Protein AF-A0A1H3NBU4-F1 (afdb_monomer_lite)

Radius of gyration: 26.9 Å; chains: 1; bounding box: 60×85×73 Å

Secondary structure (DSSP, 8-state):
-------------------------HHHHHHHHHHHHHHHHHHHHHHHHHHHHHHHSTTTEEEEEEEEETT--TTEESEEEEEESSGGGHHHHHHHHHHHHHHTT-EE----S-EEEEEE---TTS-HHHHHHHHHHHHHHHHHTT----PPP-------

Sequence (160 aa):
MNEGPAGGRSEGKKDDGMTSPIDRPPEVLAAMQRTREAAQQLDRDALAVVCWLDAEFPGLITSLEIQRHYSCEDNQIAHVEPRVTDRPRRHEVRDLAETAFEALGWSLHPEGRDIRSAVYRTSQSQSAHARIVDVARVCRVMEAAGAMETRPPLTASQRG

Structure (mmCIF, N/CA/C/O backbone):
data_AF-A0A1H3NBU4-F1
#
_entry.id   AF-A0A1H3NBU4-F1
#
loop_
_atom_site.group_PDB
_atom_site.id
_atom_site.type_symbol
_atom_site.label_atom_id
_atom_site.label_alt_id
_atom_site.label_comp_id
_atom_site.label_asym_id
_atom_site.label_entity_id
_atom_site.label_seq_id
_atom_site.pdbx_PDB_ins_code
_atom_site.Cartn_x
_atom_site.Cartn_y
_atom_site.Cartn_z
_atom_site.occupancy
_atom_site.B_iso_or_equiv
_atom_site.auth_seq_id
_atom_site.auth_comp_id
_atom_site.auth_asym_id
_atom_site.auth_atom_id
_atom_site.pdbx_PDB_model_num
ATOM 1 N N . MET A 1 1 ? 41.104 68.320 -29.150 1.00 37.97 1 MET A N 1
ATOM 2 C CA . MET A 1 1 ? 41.084 67.817 -30.539 1.00 37.97 1 MET A CA 1
ATOM 3 C C . MET A 1 1 ? 41.503 66.356 -30.403 1.00 37.97 1 MET A C 1
ATOM 5 O O . MET A 1 1 ? 42.590 66.142 -29.892 1.00 37.97 1 MET A O 1
ATOM 9 N N . ASN A 1 2 ? 40.626 65.348 -30.513 1.00 40.09 2 ASN A N 1
ATOM 10 C CA . ASN A 1 2 ? 39.676 65.042 -31.603 1.00 40.09 2 ASN A CA 1
ATOM 11 C C . ASN A 1 2 ? 40.381 65.096 -32.971 1.00 40.09 2 ASN A C 1
ATOM 13 O O . ASN A 1 2 ? 41.098 66.058 -33.222 1.00 40.09 2 ASN A O 1
ATOM 17 N N . GLU A 1 3 ? 40.240 64.103 -33.849 1.00 37.75 3 GLU A N 1
ATOM 18 C CA . GLU A 1 3 ? 39.046 63.259 -34.071 1.00 37.75 3 GLU A CA 1
ATOM 19 C C . GLU A 1 3 ? 39.314 61.731 -34.054 1.00 37.75 3 GLU A C 1
ATOM 21 O O . GLU A 1 3 ? 40.459 61.290 -34.005 1.00 37.75 3 GLU A O 1
ATOM 26 N N . GLY A 1 4 ? 38.240 60.926 -34.076 1.00 38.91 4 GLY A N 1
ATOM 27 C CA . GLY A 1 4 ? 38.257 59.523 -34.546 1.00 38.91 4 GLY A CA 1
ATOM 28 C C . GLY A 1 4 ? 37.906 59.460 -36.048 1.00 38.91 4 GLY A C 1
ATOM 29 O O . GLY A 1 4 ? 38.124 60.466 -36.721 1.00 38.91 4 GLY A O 1
ATOM 30 N N . PRO A 1 5 ? 37.291 58.387 -36.603 1.00 52.91 5 PRO A N 1
ATOM 31 C CA . PRO A 1 5 ? 36.795 57.133 -36.007 1.00 52.91 5 PRO A CA 1
ATOM 32 C C . PRO A 1 5 ? 37.604 55.925 -36.597 1.00 52.91 5 PRO A C 1
ATOM 34 O O . PRO A 1 5 ? 38.808 56.085 -36.744 1.00 52.91 5 PRO A O 1
ATOM 37 N N . ALA A 1 6 ? 37.150 54.698 -36.923 1.00 41.84 6 ALA A N 1
ATOM 38 C CA . ALA A 1 6 ? 35.845 54.020 -36.913 1.00 41.84 6 ALA A CA 1
ATOM 39 C C . ALA A 1 6 ? 35.989 52.475 -36.906 1.00 41.84 6 ALA A C 1
ATOM 41 O O . ALA A 1 6 ? 36.913 51.950 -37.517 1.00 41.84 6 ALA A O 1
ATOM 42 N N . GLY A 1 7 ? 34.995 51.764 -36.349 1.00 35.31 7 GLY A N 1
ATOM 43 C CA . GLY A 1 7 ? 34.757 50.323 -36.573 1.00 35.31 7 GLY A CA 1
ATOM 44 C C . GLY A 1 7 ? 35.634 49.345 -35.757 1.00 35.31 7 GLY A C 1
ATOM 45 O O . GLY A 1 7 ? 36.832 49.538 -35.632 1.00 35.31 7 GLY A O 1
ATOM 46 N N . GLY A 1 8 ? 35.134 48.246 -35.177 1.00 35.81 8 GLY A N 1
ATOM 47 C CA . GLY A 1 8 ? 33.739 47.861 -34.929 1.00 35.81 8 GLY A CA 1
ATOM 48 C C . GLY A 1 8 ? 33.344 46.472 -35.441 1.00 35.81 8 GLY A C 1
ATOM 49 O O . GLY A 1 8 ? 32.753 46.367 -36.513 1.00 35.81 8 GLY A O 1
ATOM 50 N N . ARG A 1 9 ? 33.556 45.431 -34.623 1.00 38.72 9 ARG A N 1
ATOM 51 C CA . ARG A 1 9 ? 32.676 44.249 -34.540 1.00 38.72 9 ARG A CA 1
ATOM 52 C C . ARG A 1 9 ? 32.874 43.517 -33.214 1.00 38.72 9 ARG A C 1
ATOM 54 O O . ARG A 1 9 ? 33.996 43.387 -32.738 1.00 38.72 9 ARG A O 1
ATOM 61 N N . SER A 1 10 ? 31.771 43.057 -32.636 1.00 45.19 10 SER A N 1
ATOM 62 C CA . SER A 1 10 ? 31.745 42.333 -31.366 1.00 45.19 10 SER A CA 1
ATOM 63 C C . SER A 1 10 ? 31.733 40.829 -31.626 1.00 45.19 10 SER A C 1
ATOM 65 O O . SER A 1 10 ? 30.757 40.330 -32.181 1.00 45.19 10 SER A O 1
ATOM 67 N N . GLU A 1 11 ? 32.737 40.088 -31.160 1.00 42.03 11 GLU A N 1
ATOM 68 C CA . GLU A 1 11 ? 32.617 38.630 -31.001 1.00 42.03 11 GLU A CA 1
ATOM 69 C C . GLU A 1 11 ? 32.063 38.302 -29.612 1.00 42.03 11 GLU A C 1
ATOM 71 O O . GLU A 1 11 ? 32.742 37.796 -28.719 1.00 42.03 11 GLU A O 1
ATOM 76 N N . GLY A 1 12 ? 30.781 38.619 -29.421 1.00 40.25 12 GLY A N 1
ATOM 77 C CA . GLY A 1 12 ? 30.022 38.084 -28.300 1.00 40.25 12 GLY A CA 1
ATOM 78 C C . GLY A 1 12 ? 29.756 36.604 -28.546 1.00 40.25 12 GLY A C 1
ATOM 79 O O . GLY A 1 12 ? 28.793 36.279 -29.233 1.00 40.25 12 GLY A O 1
ATOM 80 N N . LYS A 1 13 ? 30.593 35.715 -27.995 1.00 40.44 13 LYS A N 1
ATOM 81 C CA . LYS A 1 13 ? 30.443 34.257 -28.133 1.00 40.44 13 LYS A CA 1
ATOM 82 C C . LYS A 1 13 ? 29.292 33.710 -27.274 1.00 40.44 13 LYS A C 1
ATOM 84 O O . LYS A 1 13 ? 29.507 33.002 -26.294 1.00 40.44 13 LYS A O 1
ATOM 89 N N . LYS A 1 14 ? 28.070 34.053 -27.673 1.00 47.34 14 LYS A N 1
ATOM 90 C CA . LYS A 1 14 ? 26.911 33.159 -27.594 1.00 47.34 14 LYS A CA 1
ATOM 91 C C . LYS A 1 14 ? 26.914 32.321 -28.891 1.00 47.34 14 LYS A C 1
ATOM 93 O O . LYS A 1 14 ? 27.431 32.791 -29.897 1.00 47.34 14 LYS A O 1
ATOM 98 N N . ASP A 1 15 ? 26.484 31.072 -28.949 1.00 42.06 15 ASP A N 1
ATOM 99 C CA . ASP A 1 15 ? 25.360 30.468 -28.250 1.00 42.06 15 ASP A CA 1
ATOM 100 C C . ASP A 1 15 ? 25.700 29.084 -27.682 1.00 42.06 15 ASP A C 1
ATOM 102 O O . ASP A 1 15 ? 26.571 28.367 -28.178 1.00 42.06 15 ASP A O 1
ATOM 106 N N . ASP A 1 16 ? 24.971 28.737 -26.626 1.00 44.88 16 ASP A N 1
ATOM 107 C CA . ASP A 1 16 ? 24.276 27.467 -26.437 1.00 44.88 16 ASP A CA 1
ATOM 108 C C . ASP A 1 16 ? 24.841 26.272 -27.218 1.00 44.88 16 ASP A C 1
ATOM 110 O O . ASP A 1 16 ? 24.471 25.982 -28.359 1.00 44.88 16 ASP A O 1
ATOM 114 N N . GLY A 1 17 ? 25.654 25.479 -26.513 1.00 38.28 17 GLY A N 1
ATOM 115 C CA . GLY A 1 17 ? 25.794 24.055 -26.795 1.00 38.28 17 GLY A CA 1
ATOM 116 C C . GLY A 1 17 ? 24.456 23.367 -26.541 1.00 38.28 17 GLY A C 1
ATOM 117 O O . GLY A 1 17 ? 24.271 22.757 -25.491 1.00 38.28 17 GLY A O 1
ATOM 118 N N . MET A 1 18 ? 23.530 23.540 -27.489 1.00 43.97 18 MET A N 1
ATOM 119 C CA . MET A 1 18 ? 22.178 22.995 -27.521 1.00 43.97 18 MET A CA 1
ATOM 120 C C . MET A 1 18 ? 22.226 21.545 -27.050 1.00 43.97 18 MET A C 1
ATOM 122 O O . MET A 1 18 ? 22.750 20.682 -27.756 1.00 43.97 18 MET A O 1
ATOM 126 N N . THR A 1 19 ? 21.710 21.266 -25.852 1.00 47.31 19 THR A N 1
ATOM 127 C CA . THR A 1 19 ? 21.565 19.886 -25.395 1.00 47.31 19 THR A CA 1
ATOM 128 C C . THR A 1 19 ? 20.485 19.254 -26.247 1.00 47.31 19 THR A C 1
ATOM 130 O O . THR A 1 19 ? 19.296 19.381 -25.940 1.00 47.31 19 THR A O 1
ATOM 133 N N . SER A 1 20 ? 20.913 18.620 -27.340 1.00 51.03 20 SER A N 1
ATOM 134 C CA . SER A 1 20 ? 20.082 17.756 -28.163 1.00 51.03 20 SER A CA 1
ATOM 135 C C . SER A 1 20 ? 19.226 16.889 -27.245 1.00 51.03 20 SER A C 1
ATOM 137 O O . SER A 1 20 ? 19.764 16.364 -26.260 1.00 51.03 20 SER A O 1
ATOM 139 N N . PRO A 1 21 ? 17.923 16.723 -27.534 1.00 58.69 21 PRO A N 1
ATOM 140 C CA . PRO A 1 21 ? 17.129 15.710 -26.865 1.00 58.69 21 PRO A CA 1
ATOM 141 C C . PRO A 1 21 ? 17.924 14.406 -26.878 1.00 58.69 21 PRO A C 1
ATOM 143 O O . PRO A 1 21 ? 18.371 13.957 -27.932 1.00 58.69 21 PRO A O 1
ATOM 146 N N . ILE A 1 22 ? 18.187 13.847 -25.696 1.00 68.88 22 ILE A N 1
ATOM 147 C CA . ILE A 1 22 ? 18.804 12.528 -25.614 1.00 68.88 22 ILE A CA 1
ATOM 148 C C . ILE A 1 22 ? 17.713 11.571 -26.076 1.00 68.88 22 ILE A C 1
ATOM 150 O O . ILE A 1 22 ? 16.853 11.194 -25.277 1.00 68.88 22 ILE A O 1
ATOM 154 N N . ASP A 1 23 ? 17.721 11.258 -27.371 1.00 76.31 23 ASP A N 1
ATOM 155 C CA . ASP A 1 23 ? 16.791 10.338 -28.017 1.00 76.31 23 ASP A CA 1
ATOM 156 C C . ASP A 1 23 ? 16.992 8.951 -27.407 1.00 76.31 23 ASP A C 1
ATOM 158 O O . ASP A 1 23 ? 17.849 8.159 -27.805 1.00 76.31 23 ASP A O 1
ATOM 162 N N . ARG A 1 24 ? 16.239 8.701 -26.333 1.00 81.38 24 ARG A N 1
ATOM 163 C CA . ARG A 1 24 ? 16.342 7.476 -25.547 1.00 81.38 24 ARG A CA 1
ATOM 164 C C . ARG A 1 24 ? 15.934 6.300 -26.439 1.00 81.38 24 ARG A C 1
ATOM 166 O O . ARG A 1 24 ? 14.883 6.388 -27.077 1.00 81.38 24 ARG A O 1
ATOM 173 N N . PRO A 1 25 ? 16.698 5.191 -26.450 1.00 90.06 25 PRO A N 1
ATOM 174 C CA . PRO A 1 25 ? 16.308 3.992 -27.179 1.00 90.06 25 PRO A CA 1
ATOM 175 C C . PRO A 1 25 ? 14.871 3.562 -26.834 1.00 90.06 25 PRO A C 1
ATOM 177 O O . PRO A 1 25 ? 14.467 3.716 -25.675 1.00 90.06 25 PRO A O 1
ATOM 180 N N . PRO A 1 26 ? 14.102 2.986 -27.779 1.00 90.19 26 PRO A N 1
ATOM 181 C CA . PRO A 1 26 ? 12.717 2.576 -27.533 1.00 90.19 26 PRO A CA 1
ATOM 182 C C . PRO A 1 26 ? 12.548 1.668 -26.306 1.00 90.19 26 PRO A C 1
ATOM 184 O O . PRO A 1 26 ? 11.576 1.803 -25.571 1.00 90.19 26 PRO A O 1
ATOM 187 N N . GLU A 1 27 ? 13.531 0.808 -26.033 1.00 90.69 27 GLU A N 1
ATOM 188 C CA . GLU A 1 27 ? 13.594 -0.053 -24.844 1.00 90.69 27 GLU A CA 1
ATOM 189 C C . GLU A 1 27 ? 13.656 0.746 -23.532 1.00 90.69 27 GLU A C 1
ATOM 191 O O . GLU A 1 27 ? 12.968 0.416 -22.568 1.00 90.69 27 GLU A O 1
ATOM 196 N N . VAL A 1 28 ? 14.425 1.841 -23.504 1.00 90.94 28 VAL A N 1
ATOM 197 C CA . VAL A 1 28 ? 14.534 2.739 -22.344 1.00 90.94 28 VAL A CA 1
ATOM 198 C C . VAL A 1 28 ? 13.231 3.513 -22.148 1.00 90.94 28 VAL A C 1
ATOM 200 O O . VAL A 1 28 ? 12.777 3.665 -21.017 1.00 90.94 28 VAL A O 1
ATOM 203 N N . LEU A 1 29 ? 12.587 3.962 -23.231 1.00 92.50 29 LEU A N 1
ATOM 204 C CA . LEU A 1 29 ? 11.267 4.598 -23.157 1.00 92.50 29 LEU A CA 1
ATOM 205 C C . LEU A 1 29 ? 10.194 3.621 -22.646 1.00 92.50 29 LEU A C 1
ATOM 207 O O . LEU A 1 29 ? 9.400 3.992 -21.784 1.00 92.50 29 LEU A O 1
ATOM 211 N N . ALA A 1 30 ? 10.211 2.369 -23.111 1.00 92.69 30 ALA A N 1
ATOM 212 C CA . ALA A 1 30 ? 9.311 1.320 -22.641 1.00 92.69 30 ALA A CA 1
ATOM 213 C C . ALA A 1 30 ? 9.546 0.971 -21.160 1.00 92.69 30 ALA A C 1
ATOM 215 O O . ALA A 1 30 ? 8.585 0.845 -20.404 1.00 92.69 30 ALA A O 1
ATOM 216 N N . ALA A 1 31 ? 10.804 0.875 -20.714 1.00 91.62 31 ALA A N 1
ATOM 217 C CA . ALA A 1 31 ? 11.138 0.676 -19.303 1.00 91.62 31 ALA A CA 1
ATOM 218 C C . ALA A 1 31 ? 10.647 1.846 -18.431 1.00 91.62 31 ALA A C 1
ATOM 220 O O . ALA A 1 31 ? 9.936 1.623 -17.456 1.00 91.62 31 ALA A O 1
ATOM 221 N N . MET A 1 32 ? 10.925 3.095 -18.828 1.00 92.19 32 MET A N 1
ATOM 222 C CA . MET A 1 32 ? 10.427 4.286 -18.123 1.00 92.19 32 MET A CA 1
ATOM 223 C C . MET A 1 32 ? 8.894 4.324 -18.033 1.00 92.19 32 MET A C 1
ATOM 225 O O . MET A 1 32 ? 8.354 4.774 -17.020 1.00 92.19 32 MET A O 1
ATOM 229 N N . GLN A 1 33 ? 8.191 3.860 -19.071 1.00 94.19 33 GLN A N 1
ATOM 230 C CA . GLN A 1 33 ? 6.732 3.783 -19.068 1.00 94.19 33 GLN A CA 1
ATOM 231 C C . GLN A 1 33 ? 6.219 2.693 -18.114 1.00 94.19 33 GLN A C 1
ATOM 233 O O . GLN A 1 33 ? 5.333 2.991 -17.314 1.00 94.19 33 GLN A O 1
ATOM 238 N N . ARG A 1 34 ? 6.818 1.491 -18.098 1.00 94.19 34 ARG A N 1
ATOM 239 C CA . ARG A 1 34 ? 6.474 0.437 -17.121 1.00 94.19 34 ARG A CA 1
ATOM 240 C C . ARG A 1 34 ? 6.663 0.904 -15.679 1.00 94.19 34 ARG A C 1
ATOM 242 O O . ARG A 1 34 ? 5.740 0.790 -14.879 1.00 94.19 34 ARG A O 1
ATOM 249 N N . THR A 1 35 ? 7.799 1.525 -15.358 1.00 93.19 35 THR A N 1
ATOM 250 C CA . THR A 1 35 ? 8.061 2.052 -14.008 1.00 93.19 35 THR A CA 1
ATOM 251 C C . THR A 1 35 ? 7.082 3.161 -13.615 1.00 93.19 35 THR A C 1
ATOM 253 O O . THR A 1 35 ? 6.687 3.261 -12.450 1.00 93.19 35 THR A O 1
ATOM 256 N N . ARG A 1 36 ? 6.624 3.975 -14.578 1.00 94.31 36 ARG A N 1
ATOM 257 C CA . ARG A 1 36 ? 5.566 4.970 -14.353 1.00 94.31 36 ARG A CA 1
ATOM 258 C C . ARG A 1 36 ? 4.210 4.318 -14.079 1.00 94.31 36 ARG A C 1
ATOM 260 O O . ARG A 1 36 ? 3.527 4.735 -13.147 1.00 94.31 36 ARG A O 1
ATOM 267 N N . GLU A 1 37 ? 3.823 3.321 -14.867 1.00 96.75 37 GLU A N 1
ATOM 268 C CA . GLU A 1 37 ? 2.566 2.582 -14.698 1.00 96.75 37 GLU A CA 1
ATOM 269 C C . GLU A 1 37 ? 2.543 1.821 -13.368 1.00 96.75 37 GLU A C 1
ATOM 271 O O . GLU A 1 37 ? 1.556 1.892 -12.637 1.00 96.75 37 GLU A O 1
ATOM 276 N N . ALA A 1 38 ? 3.658 1.189 -12.994 1.00 95.38 38 ALA A N 1
ATOM 277 C CA . ALA A 1 38 ? 3.828 0.525 -11.709 1.00 95.38 38 ALA A CA 1
ATOM 278 C C . ALA A 1 38 ? 3.753 1.512 -10.531 1.00 95.38 38 ALA A C 1
ATOM 280 O O . ALA A 1 38 ? 3.075 1.234 -9.545 1.00 95.38 38 ALA A O 1
ATOM 281 N N . ALA A 1 39 ? 4.363 2.700 -10.631 1.00 94.00 39 ALA A N 1
ATOM 282 C CA . ALA A 1 39 ? 4.191 3.749 -9.621 1.00 94.00 39 ALA A CA 1
ATOM 283 C C . ALA A 1 39 ? 2.717 4.189 -9.496 1.00 94.00 39 ALA A C 1
ATOM 285 O O . ALA A 1 39 ? 2.177 4.222 -8.395 1.00 94.00 39 ALA A O 1
ATOM 286 N N . GLN A 1 40 ? 2.032 4.417 -10.621 1.00 96.25 40 GLN A N 1
ATOM 287 C CA . GLN A 1 40 ? 0.605 4.767 -10.646 1.00 96.25 40 GLN A CA 1
ATOM 288 C C . GLN A 1 40 ? -0.317 3.627 -10.185 1.00 96.25 40 GLN A C 1
ATOM 290 O O . GLN A 1 40 ? -1.468 3.876 -9.820 1.00 96.25 40 GLN A O 1
ATOM 295 N N . GLN A 1 41 ? 0.130 2.371 -10.245 1.00 97.19 41 GLN A N 1
ATOM 296 C CA . GLN A 1 41 ? -0.562 1.225 -9.657 1.00 97.19 41 GLN A CA 1
ATOM 297 C C . GLN A 1 41 ? -0.353 1.194 -8.141 1.00 97.19 41 GLN A C 1
ATOM 299 O O . GLN A 1 41 ? -1.337 1.096 -7.413 1.00 97.19 41 GLN A O 1
ATOM 304 N N . LEU A 1 42 ? 0.878 1.405 -7.666 1.00 96.50 42 LEU A N 1
ATOM 305 C CA . LEU A 1 42 ? 1.192 1.476 -6.239 1.00 96.50 42 LEU A CA 1
ATOM 306 C C . LEU A 1 42 ? 0.442 2.603 -5.522 1.00 96.50 42 LEU A C 1
ATOM 308 O O . LEU A 1 42 ? -0.088 2.376 -4.440 1.00 96.50 42 LEU A O 1
ATOM 312 N N . ASP A 1 43 ? 0.351 3.790 -6.131 1.00 95.69 43 ASP A N 1
ATOM 313 C CA . ASP A 1 43 ? -0.391 4.923 -5.564 1.00 95.69 43 ASP A CA 1
ATOM 314 C C . ASP A 1 43 ? -1.872 4.561 -5.330 1.00 95.69 43 ASP A C 1
ATOM 316 O O . ASP A 1 43 ? -2.451 4.887 -4.293 1.00 95.69 43 ASP A O 1
ATOM 320 N N . ARG A 1 44 ? -2.489 3.845 -6.284 1.00 95.62 44 ARG A N 1
ATOM 321 C CA . ARG A 1 44 ? -3.877 3.357 -6.181 1.00 95.62 44 ARG A CA 1
ATOM 322 C C . ARG A 1 44 ? -4.013 2.221 -5.169 1.00 95.62 44 ARG A C 1
ATOM 324 O O . ARG A 1 44 ? -4.999 2.172 -4.441 1.00 95.62 44 ARG A O 1
ATOM 331 N N . ASP A 1 45 ? -3.035 1.328 -5.105 1.00 97.50 45 ASP A N 1
ATOM 332 C CA . ASP A 1 45 ? -3.041 0.176 -4.202 1.00 97.50 45 ASP A CA 1
ATOM 333 C C . ASP A 1 45 ? -2.863 0.608 -2.746 1.00 97.50 45 ASP A C 1
ATOM 335 O O . ASP A 1 45 ? -3.627 0.183 -1.887 1.00 97.50 45 ASP A O 1
ATOM 339 N N . ALA A 1 46 ? -1.950 1.539 -2.470 1.00 96.94 46 ALA A N 1
ATOM 340 C CA . ALA A 1 46 ? -1.756 2.093 -1.136 1.00 96.94 46 ALA A CA 1
ATOM 341 C C . ALA A 1 46 ? -2.948 2.942 -0.659 1.00 96.94 46 ALA A C 1
ATOM 343 O O . ALA A 1 46 ? -3.293 2.900 0.525 1.00 96.94 46 ALA A O 1
ATOM 344 N N . LEU A 1 47 ? -3.623 3.661 -1.568 1.00 95.06 47 LEU A N 1
ATOM 345 C CA . LEU A 1 47 ? -4.901 4.320 -1.269 1.00 95.06 47 LEU A CA 1
ATOM 346 C C . LEU A 1 47 ? -6.016 3.310 -0.960 1.00 95.06 47 LEU A C 1
ATOM 348 O O . LEU A 1 47 ? -6.794 3.538 -0.031 1.00 95.06 47 LEU A O 1
ATOM 352 N N . ALA A 1 48 ? -6.073 2.186 -1.677 1.00 96.38 48 ALA A N 1
ATOM 353 C CA . ALA A 1 48 ? -7.068 1.152 -1.418 1.00 96.38 48 ALA A CA 1
ATOM 354 C C . ALA A 1 48 ? -6.813 0.416 -0.093 1.00 96.38 48 ALA A C 1
ATOM 356 O O . ALA A 1 48 ? -7.728 0.286 0.721 1.00 96.38 48 ALA A O 1
ATOM 357 N N . VAL A 1 49 ? -5.563 0.024 0.176 1.00 97.44 49 VAL A N 1
ATOM 358 C CA . VAL A 1 49 ? -5.157 -0.626 1.431 1.00 97.44 49 VAL A CA 1
ATOM 359 C C . VAL A 1 49 ? -5.392 0.297 2.630 1.00 97.44 49 VAL A C 1
ATOM 361 O O . VAL A 1 49 ? -5.977 -0.151 3.611 1.00 97.44 49 VAL A O 1
ATOM 364 N N . VAL A 1 50 ? -5.060 1.598 2.574 1.00 95.94 50 VAL A N 1
ATOM 365 C CA . VAL A 1 50 ? -5.353 2.505 3.707 1.00 95.94 50 VAL A CA 1
ATOM 366 C C . VAL A 1 50 ? -6.860 2.744 3.904 1.00 95.94 50 VAL A C 1
ATOM 368 O O . VAL A 1 50 ? -7.299 2.911 5.041 1.00 95.94 50 VAL A O 1
ATOM 371 N N . CYS A 1 51 ? -7.672 2.705 2.839 1.00 94.75 51 CYS A N 1
ATOM 372 C CA . CYS A 1 51 ? -9.135 2.763 2.955 1.00 94.75 51 CYS A CA 1
ATOM 373 C C . CYS A 1 51 ? -9.736 1.501 3.581 1.00 94.75 51 CYS A C 1
ATOM 375 O O . CYS A 1 51 ? -10.701 1.619 4.337 1.00 94.75 51 CYS A O 1
ATOM 377 N N . TRP A 1 52 ? -9.174 0.330 3.278 1.00 96.44 52 TRP A N 1
ATOM 378 C CA . TRP A 1 52 ? -9.565 -0.948 3.866 1.00 96.44 52 TRP A CA 1
ATOM 379 C C . TRP A 1 52 ? -9.124 -1.077 5.328 1.00 96.44 52 TRP A C 1
ATOM 381 O O . TRP A 1 52 ? -9.953 -1.387 6.177 1.00 96.44 52 TRP A O 1
ATOM 391 N N . LEU A 1 53 ? -7.884 -0.717 5.670 1.00 95.62 53 LEU A N 1
ATOM 392 C CA . LEU A 1 53 ? -7.410 -0.735 7.061 1.00 95.62 53 LEU A CA 1
ATOM 393 C C . LEU A 1 53 ? -8.211 0.214 7.976 1.00 95.62 53 LEU A C 1
ATOM 395 O O . LEU A 1 53 ? -8.408 -0.101 9.144 1.00 95.62 53 LEU A O 1
ATOM 399 N N . ASP A 1 54 ? -8.704 1.352 7.470 1.00 93.81 54 ASP A N 1
ATOM 400 C CA . ASP A 1 54 ? -9.622 2.244 8.210 1.00 93.81 54 ASP A CA 1
ATOM 401 C C . ASP A 1 54 ? -11.047 1.664 8.345 1.00 93.81 54 ASP A C 1
ATOM 403 O O . ASP A 1 54 ? -11.794 2.071 9.230 1.00 93.81 54 ASP A O 1
ATOM 407 N N . ALA A 1 55 ? -11.437 0.700 7.503 1.00 93.19 55 ALA A N 1
ATOM 408 C CA . ALA A 1 55 ? -12.695 -0.035 7.645 1.00 93.19 55 ALA A CA 1
ATOM 409 C C . ALA A 1 55 ? -12.571 -1.206 8.642 1.00 93.19 55 ALA A C 1
ATOM 411 O O . ALA A 1 55 ? -13.457 -1.382 9.476 1.00 93.19 55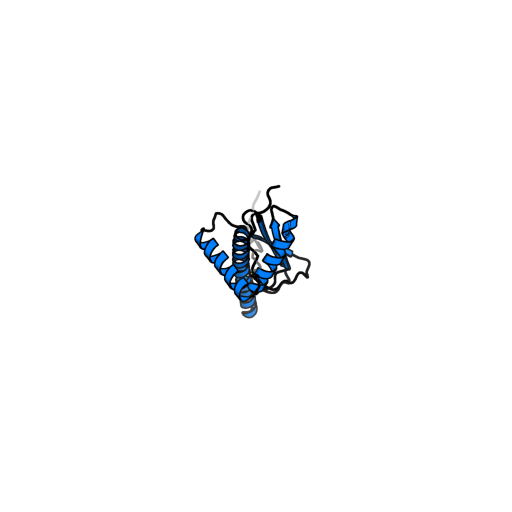 ALA A O 1
ATOM 412 N N . GLU A 1 56 ? -11.462 -1.955 8.604 1.00 93.69 56 GLU A N 1
ATOM 413 C CA . GLU A 1 56 ? -11.148 -3.031 9.564 1.00 93.69 56 GLU A CA 1
ATOM 414 C C . GLU A 1 56 ? -10.822 -2.490 10.967 1.00 93.69 56 GLU A C 1
ATOM 416 O O . GLU A 1 56 ? -11.132 -3.116 11.985 1.00 93.69 56 GLU A O 1
ATOM 421 N N . PHE A 1 57 ? -10.2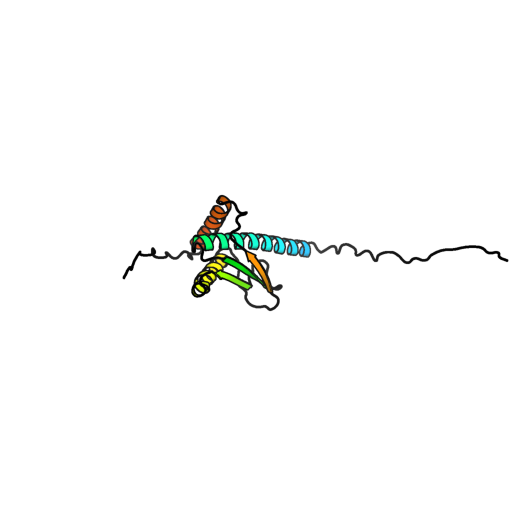07 -1.303 11.041 1.00 92.94 57 PHE A N 1
ATOM 422 C CA . PHE A 1 57 ? -9.799 -0.662 12.290 1.00 92.94 57 PHE A CA 1
ATOM 423 C C . PHE A 1 57 ? -10.209 0.826 12.368 1.00 92.94 57 PHE A C 1
ATOM 425 O O . PHE A 1 57 ? -9.337 1.705 12.389 1.00 92.94 57 PHE A O 1
ATOM 432 N N . PRO A 1 58 ? -11.517 1.145 12.463 1.00 91.62 58 PRO A N 1
ATOM 433 C CA . PRO A 1 58 ? -12.006 2.525 12.451 1.00 91.62 58 PRO A CA 1
ATOM 434 C C . PRO A 1 58 ? -11.344 3.413 13.510 1.00 91.62 58 PRO A C 1
ATOM 436 O O . PRO A 1 58 ? -11.418 3.143 14.709 1.00 91.62 58 PRO A O 1
ATOM 439 N N . GLY A 1 59 ? -10.680 4.485 13.064 1.00 89.31 59 GLY A N 1
ATOM 440 C CA . GLY A 1 59 ? -9.983 5.436 13.941 1.00 89.31 59 GLY A CA 1
ATOM 441 C C . GLY A 1 59 ? -8.642 4.955 14.523 1.00 89.31 59 GLY A C 1
ATOM 442 O O . GLY A 1 59 ? -7.986 5.714 15.243 1.00 89.31 59 GLY A O 1
ATOM 443 N N . LEU A 1 60 ? -8.188 3.737 14.202 1.00 94.00 60 LEU A N 1
ATOM 444 C CA . LEU A 1 60 ? -6.831 3.288 14.533 1.00 94.00 60 LEU A CA 1
ATOM 445 C C . LEU A 1 60 ? -5.795 3.874 13.565 1.00 94.00 60 LEU A C 1
ATOM 447 O O . LEU A 1 60 ? -4.675 4.189 13.968 1.00 94.00 60 LEU A O 1
ATOM 451 N N . ILE A 1 61 ? -6.154 4.011 12.287 1.00 94.62 61 ILE A N 1
ATOM 452 C CA . ILE A 1 61 ? -5.228 4.332 11.196 1.00 94.62 61 ILE A CA 1
ATOM 453 C C . ILE A 1 61 ? -5.134 5.848 10.989 1.00 94.62 61 ILE A C 1
ATOM 455 O O . ILE A 1 61 ? -6.116 6.507 10.667 1.00 94.62 61 ILE A O 1
ATOM 459 N N . THR A 1 62 ? -3.936 6.419 11.136 1.00 93.50 62 THR A N 1
ATOM 460 C CA . THR A 1 62 ? -3.670 7.843 10.834 1.00 93.50 62 THR A CA 1
ATOM 461 C C . THR A 1 62 ? -3.147 8.032 9.408 1.00 93.50 62 THR A C 1
ATOM 463 O O . THR A 1 62 ? -3.483 9.005 8.731 1.00 93.50 62 THR A O 1
ATOM 466 N N . SER A 1 63 ? -2.282 7.121 8.956 1.00 95.38 63 SER A N 1
ATOM 467 C CA . SER A 1 63 ? -1.740 7.078 7.594 1.00 95.38 63 SER A CA 1
ATOM 468 C C . SER A 1 63 ? -1.037 5.750 7.331 1.00 95.38 63 SER A C 1
ATOM 470 O O . SER A 1 63 ? -0.570 5.107 8.270 1.00 95.38 63 SER A O 1
ATOM 472 N N . LEU A 1 64 ? -0.846 5.410 6.063 1.00 97.06 64 LEU A N 1
ATOM 473 C CA . LEU A 1 64 ? 0.010 4.318 5.614 1.00 97.06 64 LEU A CA 1
ATOM 474 C C . LEU A 1 64 ? 1.210 4.914 4.874 1.00 97.06 64 LEU A C 1
ATOM 476 O O . LEU A 1 64 ? 1.025 5.669 3.922 1.00 97.06 64 LEU A O 1
ATOM 480 N N . GLU A 1 65 ? 2.431 4.635 5.315 1.00 97.19 65 GLU A N 1
ATOM 481 C CA . GLU A 1 65 ? 3.647 5.041 4.608 1.00 97.19 65 GLU A CA 1
ATOM 482 C C . GLU A 1 65 ? 4.227 3.851 3.844 1.00 97.19 65 GLU A C 1
ATOM 484 O O . GLU A 1 65 ? 4.445 2.793 4.424 1.00 97.19 65 GLU A O 1
ATOM 489 N N . ILE A 1 66 ? 4.477 4.021 2.547 1.00 97.06 66 ILE A N 1
ATOM 490 C CA . ILE A 1 66 ? 5.109 3.003 1.703 1.00 97.06 66 ILE A CA 1
ATOM 491 C C . ILE A 1 66 ? 6.513 3.466 1.357 1.00 97.06 66 ILE A C 1
ATOM 493 O O . ILE A 1 66 ? 6.705 4.592 0.891 1.00 97.06 66 ILE A O 1
ATOM 497 N N . GLN A 1 67 ? 7.486 2.590 1.575 1.00 95.12 67 GLN A N 1
ATOM 498 C CA . GLN A 1 67 ? 8.900 2.855 1.345 1.00 95.12 67 GLN A CA 1
ATOM 499 C C . GLN A 1 67 ? 9.414 1.987 0.192 1.00 95.12 67 GLN A C 1
ATOM 501 O O . GLN A 1 67 ? 9.045 0.819 0.081 1.00 95.12 67 GLN A O 1
ATOM 506 N N . ARG A 1 68 ? 10.261 2.542 -0.681 1.00 93.88 68 ARG A N 1
ATOM 507 C CA . ARG A 1 68 ? 10.937 1.823 -1.777 1.00 93.88 68 ARG A CA 1
ATOM 508 C C . ARG A 1 68 ? 12.391 2.257 -1.868 1.00 93.88 68 ARG A C 1
ATOM 510 O O . ARG A 1 68 ? 12.675 3.450 -1.781 1.00 93.88 68 ARG A O 1
ATOM 517 N N . HIS A 1 69 ? 13.285 1.314 -2.128 1.00 90.00 69 HIS A N 1
ATOM 518 C CA . HIS A 1 69 ? 14.657 1.612 -2.535 1.00 90.00 69 HIS A CA 1
ATOM 519 C C . HIS A 1 69 ? 14.687 2.079 -3.995 1.00 90.00 69 HIS A C 1
ATOM 521 O O . HIS A 1 69 ? 13.806 1.727 -4.785 1.00 90.00 69 HIS A O 1
ATOM 527 N N . TYR A 1 70 ? 15.712 2.835 -4.396 1.00 85.12 70 TYR A N 1
ATOM 528 C CA . TYR A 1 70 ? 15.942 3.138 -5.822 1.00 85.12 70 TYR A CA 1
ATOM 529 C C . TYR A 1 70 ? 16.289 1.894 -6.662 1.00 85.12 70 TYR A C 1
ATOM 531 O O . TYR A 1 70 ? 16.171 1.941 -7.882 1.00 85.12 70 TYR A O 1
ATOM 539 N N . SER A 1 71 ? 16.682 0.793 -6.014 1.00 86.88 71 SER A N 1
ATOM 540 C CA . SER A 1 71 ? 16.949 -0.519 -6.614 1.00 86.88 71 SER A CA 1
ATOM 541 C C . SER A 1 71 ? 15.753 -1.481 -6.600 1.00 86.88 71 SER A C 1
ATOM 543 O O . SER A 1 71 ? 15.905 -2.612 -7.047 1.00 86.88 71 SER A O 1
ATOM 545 N N . CYS A 1 72 ? 14.586 -1.082 -6.077 1.00 88.88 72 CYS A N 1
ATOM 546 C CA . CYS A 1 72 ? 13.388 -1.921 -6.139 1.00 88.88 72 CYS A CA 1
ATOM 547 C C . CYS A 1 72 ? 12.898 -2.055 -7.588 1.00 88.88 72 CYS A C 1
ATOM 549 O O . CYS A 1 72 ? 12.597 -1.040 -8.221 1.00 88.88 72 CYS A O 1
ATOM 551 N N . GLU A 1 73 ? 12.708 -3.293 -8.048 1.00 92.75 73 GLU A N 1
ATOM 552 C CA . GLU A 1 73 ? 12.001 -3.610 -9.296 1.00 92.75 73 GLU A CA 1
ATOM 553 C C . GLU A 1 73 ? 10.599 -2.985 -9.336 1.00 92.75 73 GLU A C 1
ATOM 555 O O . GLU A 1 73 ? 10.041 -2.602 -8.300 1.00 92.75 73 GLU A O 1
ATOM 560 N N . ASP A 1 74 ? 10.003 -2.896 -10.531 1.00 94.19 74 ASP A N 1
ATOM 561 C CA . ASP A 1 74 ? 8.712 -2.228 -10.768 1.00 94.19 74 ASP A CA 1
ATOM 562 C C . ASP A 1 74 ? 7.631 -2.632 -9.742 1.00 94.19 74 ASP A C 1
ATOM 564 O O . ASP A 1 74 ? 6.960 -1.744 -9.206 1.00 94.19 74 ASP A O 1
ATOM 568 N N . ASN A 1 75 ? 7.544 -3.926 -9.397 1.00 94.38 75 ASN A N 1
ATOM 569 C CA . ASN A 1 75 ? 6.582 -4.541 -8.469 1.00 94.38 75 ASN A CA 1
ATOM 570 C C . ASN A 1 75 ? 7.100 -4.772 -7.023 1.00 94.38 75 ASN A C 1
ATOM 572 O O . ASN A 1 75 ? 6.512 -5.564 -6.280 1.00 94.38 75 ASN A O 1
ATOM 576 N N . GLN A 1 76 ? 8.192 -4.121 -6.609 1.00 95.62 76 GLN A N 1
ATOM 577 C CA . GLN A 1 76 ? 8.774 -4.271 -5.265 1.00 95.62 76 GLN A CA 1
ATOM 578 C C . GLN A 1 76 ? 8.502 -3.082 -4.331 1.00 95.62 76 GLN A C 1
ATOM 580 O O . GLN A 1 76 ? 8.613 -1.915 -4.722 1.00 95.62 76 GLN A O 1
ATOM 585 N N . ILE A 1 77 ? 8.225 -3.397 -3.064 1.00 95.94 77 ILE A N 1
ATOM 586 C CA . ILE A 1 77 ? 8.107 -2.480 -1.920 1.00 95.94 77 ILE A CA 1
ATOM 587 C C . ILE A 1 77 ? 9.212 -2.830 -0.912 1.00 95.94 77 ILE A C 1
ATOM 589 O O . ILE A 1 77 ? 9.489 -4.004 -0.704 1.00 95.94 77 ILE A O 1
ATOM 593 N N . ALA A 1 78 ? 9.840 -1.842 -0.271 1.00 94.88 78 ALA A N 1
ATOM 594 C CA . ALA A 1 78 ? 10.848 -2.092 0.764 1.00 94.88 78 ALA A CA 1
ATOM 595 C C . ALA A 1 78 ? 10.214 -2.340 2.140 1.00 94.88 78 ALA A C 1
ATOM 597 O O . ALA A 1 78 ? 10.468 -3.368 2.764 1.00 94.88 78 ALA A O 1
ATOM 598 N N . HIS A 1 79 ? 9.369 -1.409 2.595 1.00 95.19 79 HIS A N 1
ATOM 599 C CA . HIS A 1 79 ? 8.678 -1.483 3.886 1.00 95.19 79 HIS A CA 1
ATOM 600 C C . HIS A 1 79 ? 7.273 -0.880 3.806 1.00 95.19 79 HIS A C 1
ATOM 602 O O . HIS A 1 79 ? 7.036 0.076 3.055 1.00 95.19 79 HIS A O 1
ATOM 608 N N . VAL A 1 80 ? 6.372 -1.398 4.643 1.00 96.75 80 VAL A N 1
ATOM 609 C CA . VAL A 1 80 ? 5.018 -0.882 4.854 1.00 96.75 80 VAL A CA 1
ATOM 610 C C . VAL A 1 80 ? 4.914 -0.381 6.297 1.00 96.75 80 VAL A C 1
ATOM 612 O O . VAL A 1 80 ? 5.082 -1.127 7.258 1.00 96.75 80 VAL A O 1
ATOM 615 N N . GLU A 1 81 ? 4.670 0.915 6.475 1.00 96.44 81 GLU A N 1
ATOM 616 C CA . GLU A 1 81 ? 4.732 1.584 7.777 1.00 96.44 81 GLU A CA 1
ATOM 617 C C . GLU A 1 81 ? 3.397 2.256 8.141 1.00 96.44 81 GLU A C 1
ATOM 619 O O . GLU A 1 81 ? 3.177 3.443 7.862 1.00 96.44 81 GLU A O 1
ATOM 624 N N . PRO A 1 82 ? 2.462 1.520 8.774 1.00 96.38 82 PRO A N 1
ATOM 625 C CA . PRO A 1 82 ? 1.221 2.099 9.263 1.00 96.38 82 PRO A CA 1
ATOM 626 C C . PRO A 1 82 ? 1.477 2.984 10.488 1.00 96.38 82 PRO A C 1
ATOM 628 O O . PRO A 1 82 ? 1.981 2.551 11.528 1.00 96.38 82 PRO A O 1
ATOM 631 N N . ARG A 1 83 ? 1.061 4.247 10.397 1.00 95.88 83 ARG A N 1
ATOM 632 C CA . ARG A 1 83 ? 1.036 5.173 11.530 1.00 95.88 83 ARG A CA 1
ATOM 633 C C . ARG A 1 83 ? -0.313 5.030 12.227 1.00 95.88 83 ARG A C 1
ATOM 635 O O . ARG A 1 83 ? -1.337 5.460 11.697 1.00 95.88 83 ARG A O 1
ATOM 642 N N . VAL A 1 84 ? -0.298 4.405 13.401 1.00 95.88 84 VAL A N 1
ATOM 643 C CA . VAL A 1 84 ? -1.489 4.101 14.209 1.00 95.88 84 VAL A CA 1
ATOM 644 C C . VAL A 1 84 ? -1.609 5.008 15.434 1.00 95.88 84 VAL A C 1
ATOM 646 O O . VAL A 1 84 ? -0.600 5.489 15.957 1.00 95.88 84 VAL A O 1
ATOM 649 N N . THR A 1 85 ? -2.836 5.214 15.914 1.00 94.62 85 THR A N 1
ATOM 650 C CA . THR A 1 85 ? -3.123 5.933 17.167 1.00 94.62 85 THR A CA 1
ATOM 651 C C . THR A 1 85 ? -2.714 5.120 18.400 1.00 94.62 85 THR A C 1
ATOM 653 O O . THR A 1 85 ? -2.140 5.682 19.332 1.00 94.62 85 THR A O 1
ATOM 656 N N . ASP A 1 86 ? -2.915 3.798 18.376 1.00 93.12 86 ASP A N 1
ATOM 657 C CA . ASP A 1 86 ? -2.533 2.872 19.449 1.00 93.12 86 ASP A CA 1
ATOM 658 C C . ASP A 1 86 ? -1.287 2.040 19.076 1.00 93.12 86 ASP A C 1
ATOM 660 O O . ASP A 1 86 ? -1.333 1.119 18.258 1.00 93.12 86 ASP A O 1
ATOM 664 N N . ARG A 1 87 ? -0.130 2.391 19.654 1.00 90.69 87 ARG A N 1
ATOM 665 C CA . ARG A 1 87 ? 1.193 1.888 19.224 1.00 90.69 87 ARG A CA 1
ATOM 666 C C . ARG A 1 87 ? 1.416 0.368 19.318 1.00 90.69 87 ARG A C 1
ATOM 668 O O . ARG A 1 87 ? 2.103 -0.130 18.421 1.00 90.69 87 ARG A O 1
ATOM 675 N N . PRO A 1 88 ? 0.922 -0.372 20.334 1.00 92.88 88 PRO A N 1
ATOM 676 C CA . PRO A 1 88 ? 1.064 -1.829 20.403 1.00 92.88 88 PRO A CA 1
ATOM 677 C C . PRO A 1 88 ? 0.458 -2.539 19.187 1.00 92.88 88 PRO A C 1
ATOM 679 O O . PRO A 1 88 ? 1.055 -3.476 18.664 1.00 92.88 88 PRO A O 1
ATOM 682 N N . ARG A 1 89 ? -0.668 -2.032 18.664 1.00 91.06 89 ARG A N 1
ATOM 683 C CA . ARG A 1 89 ? -1.384 -2.610 17.514 1.00 91.06 89 ARG A CA 1
ATOM 684 C C . ARG A 1 89 ? -0.736 -2.336 16.156 1.00 91.06 89 ARG A C 1
ATOM 686 O O . ARG A 1 89 ? -1.194 -2.849 15.143 1.00 91.06 89 ARG A O 1
ATOM 693 N N . ARG A 1 90 ? 0.359 -1.568 16.106 1.00 9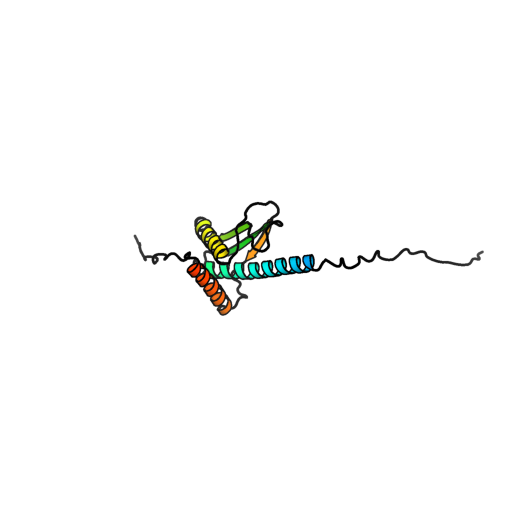4.88 90 ARG A N 1
ATOM 694 C CA . ARG A 1 90 ? 1.084 -1.279 14.853 1.00 94.88 90 ARG A CA 1
ATOM 695 C C . ARG A 1 90 ? 1.570 -2.543 14.140 1.00 94.88 90 ARG A C 1
ATOM 697 O O . ARG A 1 90 ? 1.666 -2.519 12.923 1.00 94.88 90 ARG A O 1
ATOM 704 N N . HIS A 1 91 ? 1.890 -3.601 14.888 1.00 94.31 91 HIS A N 1
ATOM 705 C CA . HIS A 1 91 ? 2.330 -4.880 14.323 1.00 94.31 91 HIS A CA 1
ATOM 706 C C . HIS A 1 91 ? 1.157 -5.606 13.648 1.00 94.31 91 HIS A C 1
ATOM 708 O O . HIS A 1 91 ? 1.191 -5.748 12.437 1.00 94.31 91 HIS A O 1
ATOM 714 N N . GLU A 1 92 ? 0.053 -5.859 14.367 1.00 94.12 92 GLU A N 1
ATOM 715 C CA . GLU A 1 92 ? -1.216 -6.378 13.802 1.00 94.12 92 GLU A CA 1
ATOM 716 C C . GLU A 1 92 ? -1.627 -5.662 12.499 1.00 94.12 92 GLU A C 1
ATOM 718 O O . GLU A 1 92 ? -1.998 -6.299 11.517 1.00 94.12 92 GLU A O 1
ATOM 723 N N . VAL A 1 93 ? -1.537 -4.327 12.480 1.00 95.69 93 VAL A N 1
ATOM 724 C CA . VAL A 1 93 ? -1.877 -3.511 11.304 1.00 95.69 93 VAL A CA 1
ATOM 725 C C . VAL A 1 93 ? -0.826 -3.606 10.192 1.00 95.69 93 VAL A C 1
ATOM 727 O O . VAL A 1 93 ? -1.194 -3.530 9.023 1.00 95.69 93 VAL A O 1
ATOM 730 N N . ARG A 1 94 ? 0.467 -3.739 10.518 1.00 97.25 94 ARG A N 1
ATOM 731 C CA . ARG A 1 94 ? 1.539 -3.876 9.519 1.00 97.25 94 ARG A CA 1
ATOM 732 C C . ARG A 1 94 ? 1.449 -5.222 8.832 1.00 97.25 94 ARG A C 1
ATOM 734 O O . ARG A 1 94 ? 1.378 -5.239 7.613 1.00 97.25 94 ARG A O 1
ATOM 741 N N . ASP A 1 95 ? 1.421 -6.298 9.607 1.00 96.25 95 ASP A N 1
ATOM 742 C CA . ASP A 1 95 ? 1.443 -7.668 9.103 1.00 96.25 95 ASP A CA 1
ATOM 743 C C . ASP A 1 95 ? 0.267 -7.868 8.120 1.00 96.25 95 ASP A C 1
ATOM 745 O O . ASP A 1 95 ? 0.445 -8.341 7.000 1.00 96.25 95 ASP A O 1
ATOM 749 N N . LEU A 1 96 ? -0.918 -7.354 8.480 1.00 96.56 96 LEU A N 1
ATOM 750 C CA . LEU A 1 96 ? -2.110 -7.361 7.628 1.00 96.56 96 LEU A CA 1
ATOM 751 C C . LEU A 1 96 ? -1.991 -6.462 6.377 1.00 96.56 96 LEU A C 1
ATOM 753 O O . LEU A 1 96 ? -2.491 -6.819 5.309 1.00 96.56 96 LEU A O 1
ATOM 757 N N . ALA A 1 97 ? -1.344 -5.297 6.485 1.00 97.62 97 ALA A N 1
ATOM 758 C CA . ALA A 1 97 ? -1.093 -4.416 5.342 1.00 97.62 97 ALA A CA 1
ATOM 759 C C . ALA A 1 97 ? -0.087 -5.032 4.357 1.00 97.62 97 ALA A C 1
ATOM 761 O O . ALA A 1 97 ? -0.271 -4.926 3.147 1.00 97.62 97 ALA A O 1
ATOM 762 N N . GLU A 1 98 ? 0.950 -5.691 4.874 1.00 97.94 98 GLU A N 1
ATOM 763 C CA . GLU A 1 98 ? 1.960 -6.428 4.116 1.00 97.94 98 GLU A CA 1
ATOM 764 C C . GLU A 1 98 ? 1.310 -7.583 3.340 1.00 97.94 98 GLU A C 1
ATOM 766 O O . GLU A 1 98 ? 1.421 -7.612 2.113 1.00 97.94 98 GLU A O 1
ATOM 771 N N . THR A 1 99 ? 0.490 -8.417 3.995 1.00 97.44 99 THR A N 1
ATOM 772 C CA . THR A 1 99 ? -0.301 -9.461 3.312 1.00 97.44 99 THR A CA 1
ATOM 773 C C . THR A 1 99 ? -1.233 -8.888 2.234 1.00 97.44 99 THR A C 1
ATOM 775 O O . THR A 1 99 ? -1.377 -9.480 1.165 1.00 97.44 99 THR A O 1
ATOM 778 N N . ALA A 1 100 ? -1.843 -7.718 2.459 1.00 97.81 100 ALA A N 1
ATOM 779 C CA . ALA A 1 100 ? -2.704 -7.081 1.460 1.00 97.81 100 ALA A CA 1
ATOM 780 C C . ALA A 1 100 ? -1.937 -6.579 0.224 1.00 97.81 100 ALA A C 1
ATOM 782 O O . ALA A 1 100 ? -2.472 -6.636 -0.883 1.00 97.81 100 ALA A O 1
ATOM 783 N N . PHE A 1 101 ? -0.685 -6.133 0.370 1.00 98.25 101 PHE A N 1
ATOM 784 C CA . PHE A 1 101 ? 0.168 -5.816 -0.780 1.00 98.25 101 PHE A CA 1
ATOM 785 C C . PHE A 1 101 ? 0.595 -7.076 -1.542 1.00 98.25 101 PHE A C 1
ATOM 787 O O . PHE A 1 101 ? 0.545 -7.076 -2.773 1.00 98.25 101 PHE A O 1
ATOM 794 N N . GLU A 1 102 ? 0.937 -8.159 -0.844 1.00 97.69 102 GLU A N 1
ATOM 795 C CA . GLU A 1 102 ? 1.267 -9.445 -1.473 1.00 97.69 102 GLU A CA 1
ATOM 796 C C . GLU A 1 102 ? 0.068 -10.028 -2.243 1.00 97.69 102 GLU A C 1
ATOM 798 O O . GLU A 1 102 ? 0.204 -10.410 -3.406 1.00 97.69 102 GLU A O 1
ATOM 803 N N . ALA A 1 103 ? -1.141 -9.974 -1.671 1.00 97.12 103 ALA A N 1
ATOM 804 C CA . ALA A 1 103 ? -2.387 -10.353 -2.348 1.00 97.12 103 ALA A CA 1
ATOM 805 C C . ALA A 1 103 ? -2.729 -9.458 -3.562 1.00 97.12 103 ALA A C 1
ATOM 807 O O . ALA A 1 103 ? -3.432 -9.888 -4.478 1.00 97.12 103 ALA A O 1
ATOM 808 N N . LEU A 1 104 ? -2.215 -8.222 -3.603 1.00 97.12 104 LEU A N 1
ATOM 809 C CA . LEU A 1 104 ? -2.302 -7.315 -4.756 1.00 97.12 104 LEU A CA 1
ATOM 810 C C . LEU A 1 104 ? -1.191 -7.544 -5.805 1.00 97.12 104 LEU A C 1
ATOM 812 O O . LEU A 1 104 ? -1.202 -6.878 -6.841 1.00 97.12 104 LEU A O 1
ATOM 816 N N . GLY A 1 105 ? -0.269 -8.489 -5.582 1.00 96.94 105 GLY A N 1
ATOM 817 C CA . GLY A 1 105 ? 0.808 -8.855 -6.514 1.00 96.94 105 GLY A CA 1
ATOM 818 C C . GLY A 1 105 ? 2.132 -8.107 -6.311 1.00 96.94 105 GLY A C 1
ATOM 819 O O . GLY A 1 105 ? 3.020 -8.187 -7.166 1.00 96.94 105 GLY A O 1
ATOM 820 N N . TRP A 1 106 ? 2.280 -7.381 -5.202 1.00 97.88 106 TRP A N 1
ATOM 821 C CA . TRP A 1 106 ? 3.545 -6.756 -4.809 1.00 97.88 106 TRP A CA 1
ATOM 822 C C . TRP A 1 106 ? 4.458 -7.760 -4.106 1.00 97.88 106 TRP A C 1
ATOM 824 O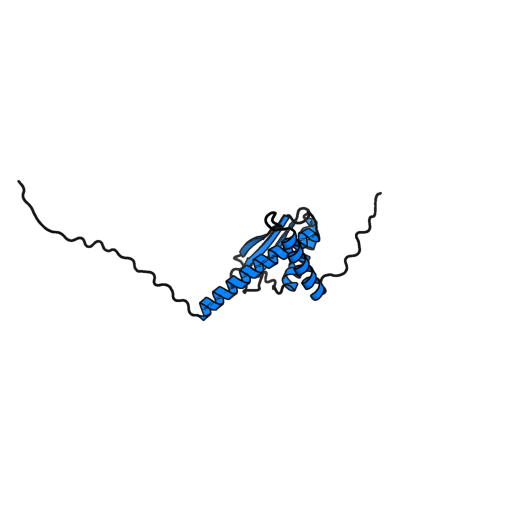 O . TRP A 1 106 ? 4.010 -8.775 -3.584 1.00 97.88 106 TRP A O 1
ATOM 834 N N . SER A 1 107 ? 5.756 -7.466 -4.080 1.00 96.31 107 SER A N 1
ATOM 835 C CA . SER A 1 107 ? 6.746 -8.258 -3.342 1.00 96.31 107 SER A CA 1
ATOM 836 C C . SER A 1 107 ? 7.517 -7.383 -2.359 1.00 96.31 107 SER A C 1
ATOM 838 O O . SER A 1 107 ? 7.895 -6.254 -2.684 1.00 96.31 107 SER A O 1
ATOM 840 N N . LEU A 1 108 ? 7.733 -7.897 -1.148 1.00 94.69 108 LEU A N 1
ATOM 841 C CA . LEU A 1 108 ? 8.463 -7.202 -0.093 1.00 94.69 108 LEU A CA 1
ATOM 842 C C . LEU A 1 108 ? 9.960 -7.510 -0.209 1.00 94.69 108 LEU A C 1
ATOM 844 O O . LEU A 1 108 ? 10.386 -8.662 -0.155 1.00 94.69 108 LEU A O 1
ATOM 848 N N . HIS A 1 109 ? 10.764 -6.467 -0.392 1.00 92.00 109 HIS A N 1
ATOM 849 C CA . HIS A 1 109 ? 12.209 -6.552 -0.557 1.00 92.00 109 HIS A CA 1
ATOM 850 C C . HIS A 1 109 ? 12.900 -5.467 0.290 1.00 92.00 109 HIS A C 1
ATOM 852 O O . HIS A 1 109 ? 13.222 -4.388 -0.215 1.00 92.00 109 HIS A O 1
ATOM 858 N N . PRO A 1 110 ? 13.106 -5.719 1.598 1.00 84.88 110 PRO A N 1
ATOM 859 C CA . PRO A 1 110 ? 13.611 -4.720 2.543 1.00 84.88 110 PRO A CA 1
ATOM 860 C C . PRO A 1 110 ? 15.080 -4.328 2.315 1.00 84.88 110 PRO A C 1
ATOM 862 O O . PRO A 1 110 ? 15.553 -3.364 2.915 1.00 84.88 110 PRO A O 1
ATOM 865 N N . GLU A 1 111 ? 15.817 -5.041 1.463 1.00 80.56 111 GLU A N 1
ATOM 866 C CA . GLU A 1 111 ? 17.257 -4.858 1.272 1.00 80.56 111 GLU A CA 1
ATOM 867 C C . GLU A 1 111 ? 17.594 -3.629 0.410 1.00 80.56 111 GLU A C 1
ATOM 869 O O . GLU A 1 111 ? 17.256 -3.541 -0.769 1.00 80.56 111 GLU A O 1
ATOM 874 N N . GLY A 1 112 ? 18.301 -2.668 1.009 1.00 70.38 112 GLY A N 1
ATOM 875 C CA . GLY A 1 112 ? 18.763 -1.451 0.344 1.00 70.38 112 GLY A CA 1
ATOM 876 C C . GLY A 1 112 ? 19.235 -0.389 1.339 1.00 70.38 112 GLY A C 1
ATOM 877 O O . GLY A 1 112 ? 19.405 -0.666 2.527 1.00 70.38 112 GLY A O 1
ATOM 878 N N . ARG A 1 113 ? 19.497 0.829 0.851 1.00 73.50 113 ARG A N 1
ATOM 879 C CA . ARG A 1 113 ? 19.958 1.970 1.672 1.00 73.50 113 ARG A CA 1
ATOM 880 C C . ARG A 1 113 ? 19.180 3.243 1.373 1.00 73.50 113 ARG A C 1
ATOM 882 O O . ARG A 1 113 ? 18.660 3.881 2.283 1.00 73.50 113 ARG A O 1
ATOM 889 N N . ASP A 1 114 ? 19.114 3.602 0.096 1.00 85.75 114 ASP A N 1
ATOM 890 C CA . ASP A 1 114 ? 18.545 4.868 -0.347 1.00 85.75 114 ASP A CA 1
ATOM 891 C C . ASP A 1 114 ? 17.036 4.714 -0.577 1.00 85.75 114 ASP A C 1
ATOM 893 O O . ASP A 1 114 ? 16.572 4.312 -1.648 1.00 85.75 114 ASP A O 1
ATOM 897 N N . ILE A 1 115 ? 16.277 5.007 0.480 1.00 86.25 115 ILE A N 1
ATOM 898 C CA . ILE A 1 115 ? 14.816 4.911 0.523 1.00 86.25 115 ILE A CA 1
ATOM 899 C C . ILE A 1 115 ? 14.172 6.215 0.035 1.00 86.25 115 ILE A C 1
ATOM 901 O O . ILE A 1 115 ? 14.512 7.309 0.487 1.00 86.25 115 ILE A O 1
ATOM 905 N N . ARG A 1 116 ? 13.147 6.086 -0.812 1.00 89.94 116 ARG A N 1
ATOM 906 C CA . ARG A 1 116 ? 12.092 7.091 -1.014 1.00 89.94 116 ARG A CA 1
ATOM 907 C C . ARG A 1 116 ? 10.798 6.598 -0.362 1.00 89.94 116 ARG A C 1
ATOM 909 O O . ARG A 1 116 ? 10.474 5.416 -0.484 1.00 89.94 116 ARG A O 1
ATOM 916 N N . SER A 1 117 ? 10.042 7.480 0.294 1.00 92.38 117 SER A N 1
ATOM 917 C CA . SER A 1 117 ? 8.738 7.127 0.873 1.00 92.38 117 SER A CA 1
ATOM 918 C C . SER A 1 117 ? 7.600 8.039 0.417 1.00 92.38 117 SER A C 1
ATOM 920 O O . SER A 1 117 ? 7.812 9.181 0.008 1.00 92.38 117 SER A O 1
ATOM 922 N N . ALA A 1 118 ? 6.384 7.496 0.454 1.00 94.31 118 ALA A N 1
ATOM 923 C CA . ALA A 1 118 ? 5.136 8.185 0.149 1.00 94.31 118 ALA A CA 1
ATOM 924 C C . ALA A 1 118 ? 4.104 7.878 1.245 1.00 94.31 118 ALA A C 1
ATOM 926 O O . ALA A 1 118 ? 4.011 6.741 1.708 1.00 94.31 118 ALA A O 1
ATOM 927 N N . VAL A 1 119 ? 3.343 8.889 1.676 1.00 95.69 119 VAL A N 1
ATOM 928 C CA . VAL A 1 119 ? 2.413 8.791 2.815 1.00 95.69 119 VAL A CA 1
ATOM 929 C C . VAL A 1 119 ? 0.973 8.969 2.344 1.00 95.69 119 VAL A C 1
ATOM 931 O O . VAL A 1 119 ? 0.566 10.061 1.950 1.00 95.69 119 VAL A O 1
ATOM 934 N N . TYR A 1 120 ? 0.191 7.903 2.460 1.00 94.56 120 TYR A N 1
ATOM 935 C CA . TYR A 1 120 ? -1.204 7.808 2.043 1.00 94.56 120 TYR A CA 1
ATOM 936 C C . TYR A 1 120 ? -2.134 7.926 3.252 1.00 94.56 120 TYR A C 1
ATOM 938 O O . TYR A 1 120 ? -1.800 7.519 4.367 1.00 94.56 120 TYR A O 1
ATOM 946 N N . ARG A 1 121 ? -3.316 8.510 3.047 1.00 92.31 121 ARG A N 1
ATOM 947 C CA . ARG A 1 121 ? -4.348 8.704 4.076 1.00 92.31 121 ARG A CA 1
ATOM 948 C C . ARG A 1 121 ? -5.721 8.533 3.447 1.00 92.31 121 ARG A C 1
ATOM 950 O O . ARG A 1 121 ? -5.882 8.822 2.263 1.00 92.31 121 ARG A O 1
ATOM 957 N N . THR A 1 122 ? -6.708 8.157 4.250 1.00 81.81 122 THR A N 1
ATOM 958 C CA . THR A 1 122 ? -8.123 8.248 3.881 1.00 81.81 122 THR A CA 1
ATOM 959 C C . THR A 1 122 ? -8.494 9.719 3.686 1.00 81.81 122 THR A C 1
ATOM 961 O O . THR A 1 122 ? -8.696 10.473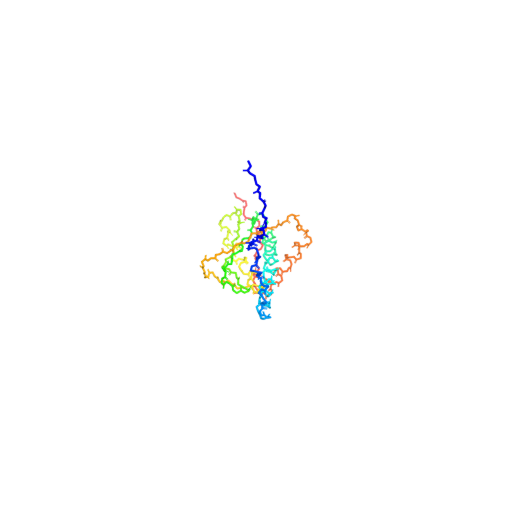 4.637 1.00 81.81 122 THR A O 1
ATOM 964 N N . SER A 1 123 ? -8.504 10.174 2.432 1.00 72.88 123 SER A N 1
ATOM 965 C CA . SER A 1 123 ? -8.693 11.594 2.133 1.00 72.88 123 SER A CA 1
ATOM 966 C C . SER A 1 123 ? -10.169 11.975 2.162 1.00 72.88 123 SER A C 1
ATOM 968 O O . SER A 1 123 ? -10.999 11.314 1.541 1.00 72.88 123 SER A O 1
ATOM 970 N N . GLN A 1 124 ? -10.487 13.123 2.765 1.00 64.06 124 GLN A N 1
ATOM 971 C CA . GLN A 1 124 ? -11.810 13.750 2.638 1.00 64.06 124 GLN A CA 1
ATOM 972 C C . GLN A 1 124 ? -12.129 14.184 1.190 1.00 64.06 124 GLN A C 1
ATOM 974 O O . GLN A 1 124 ? -13.279 14.484 0.886 1.00 64.06 124 GLN A O 1
ATOM 979 N N . SER A 1 125 ? -11.136 14.201 0.289 1.00 69.25 125 SER A N 1
ATOM 980 C CA . SER A 1 125 ? -11.339 14.429 -1.150 1.00 69.25 125 SER A CA 1
ATOM 981 C C . SER A 1 125 ? -11.738 13.176 -1.943 1.00 69.25 125 SER A C 1
ATOM 983 O O . SER A 1 125 ? -12.150 13.309 -3.095 1.00 69.25 125 SER A O 1
ATOM 985 N N . GLN A 1 126 ? -11.641 11.969 -1.369 1.00 79.94 126 GLN A N 1
ATOM 986 C CA . GLN A 1 126 ? -12.231 10.770 -1.973 1.00 79.94 126 GLN A CA 1
ATOM 987 C C . GLN A 1 126 ? -13.731 10.730 -1.664 1.00 79.94 126 GLN A C 1
ATOM 989 O O . GLN A 1 126 ? -14.150 10.934 -0.525 1.00 79.94 126 GLN A O 1
ATOM 994 N N . SER A 1 127 ? -14.555 10.411 -2.663 1.00 88.19 127 SER A N 1
ATOM 995 C CA . SER A 1 127 ? -15.978 10.169 -2.418 1.00 88.19 127 SER A CA 1
ATOM 996 C C . SER A 1 127 ? -16.174 8.881 -1.611 1.00 88.19 127 SER A C 1
ATOM 998 O O . SER A 1 127 ? -15.411 7.921 -1.749 1.00 88.19 127 SER A O 1
ATOM 1000 N N . ALA A 1 128 ? -17.239 8.820 -0.806 1.00 87.31 128 ALA A N 1
ATOM 1001 C CA . ALA A 1 128 ? -17.582 7.607 -0.060 1.00 87.31 128 ALA A CA 1
ATOM 1002 C C . ALA A 1 128 ? -17.759 6.385 -0.985 1.00 87.31 128 ALA A C 1
ATOM 1004 O O . ALA A 1 128 ? -17.382 5.276 -0.621 1.00 87.31 128 ALA A O 1
ATOM 1005 N N . HIS A 1 129 ? -18.259 6.591 -2.210 1.00 90.12 129 HIS A N 1
ATOM 1006 C CA . HIS A 1 129 ? -18.379 5.526 -3.206 1.00 90.12 129 HIS A CA 1
ATOM 1007 C C . HIS A 1 129 ? -17.014 5.006 -3.685 1.00 90.12 129 HIS A C 1
ATOM 1009 O O . HIS A 1 129 ? -16.833 3.795 -3.756 1.00 90.12 129 HIS A O 1
ATOM 1015 N N . ALA A 1 130 ? -16.038 5.888 -3.945 1.00 90.25 130 ALA A N 1
ATOM 1016 C CA . ALA A 1 130 ? -14.680 5.469 -4.303 1.00 90.25 130 ALA A CA 1
ATOM 1017 C C . ALA A 1 130 ? -14.046 4.632 -3.181 1.00 90.25 130 ALA A C 1
ATOM 1019 O O . ALA A 1 130 ? -13.567 3.531 -3.440 1.00 90.25 130 ALA A O 1
ATOM 1020 N N . ARG A 1 131 ? -14.166 5.088 -1.924 1.00 90.12 131 ARG A N 1
ATOM 1021 C CA . ARG A 1 131 ? -13.704 4.330 -0.750 1.00 90.12 131 ARG A CA 1
ATOM 1022 C C . ARG A 1 131 ? -14.336 2.935 -0.658 1.00 90.12 131 ARG A C 1
ATOM 1024 O O . ARG A 1 131 ? -13.633 1.982 -0.356 1.00 90.12 131 ARG A O 1
ATOM 1031 N N . ILE A 1 132 ? -15.637 2.800 -0.930 1.00 92.69 132 ILE A N 1
ATOM 1032 C CA . ILE A 1 132 ? -16.335 1.501 -0.914 1.00 92.69 132 ILE A CA 1
ATOM 1033 C C . ILE A 1 132 ? -15.826 0.573 -2.029 1.00 92.69 132 ILE A C 1
ATOM 1035 O O . ILE A 1 132 ? -15.636 -0.617 -1.786 1.00 92.69 132 ILE A O 1
ATOM 1039 N N . VAL A 1 133 ? -15.573 1.098 -3.233 1.00 94.31 133 VAL A N 1
ATOM 1040 C CA . VAL A 1 133 ? -15.007 0.322 -4.354 1.00 94.31 133 VAL A CA 1
ATOM 1041 C C . VAL A 1 133 ? -13.585 -0.152 -4.042 1.00 94.31 133 VAL A C 1
ATOM 1043 O O . VAL A 1 133 ? -13.257 -1.306 -4.317 1.00 94.31 133 VAL A O 1
ATOM 1046 N N . ASP A 1 134 ? -12.771 0.708 -3.431 1.00 94.00 134 ASP A N 1
ATOM 1047 C CA . ASP A 1 134 ? -11.412 0.394 -2.986 1.00 94.00 134 ASP A CA 1
ATOM 1048 C C . ASP A 1 134 ? -11.400 -0.687 -1.889 1.00 94.00 134 ASP A C 1
ATOM 1050 O O . ASP A 1 134 ? -10.715 -1.700 -2.033 1.00 94.00 134 ASP A O 1
ATOM 1054 N N . VAL A 1 135 ? -12.228 -0.542 -0.846 1.00 94.69 135 VAL A N 1
ATOM 1055 C CA . VAL A 1 135 ? -12.428 -1.559 0.207 1.00 94.69 135 VAL A CA 1
ATOM 1056 C C . VAL A 1 135 ? -12.833 -2.901 -0.413 1.00 94.69 135 VAL A C 1
ATOM 1058 O O . VAL A 1 135 ? -12.156 -3.909 -0.220 1.00 94.69 135 VAL A O 1
ATOM 1061 N N . ALA A 1 136 ? -13.876 -2.911 -1.249 1.00 94.94 136 ALA A N 1
ATOM 1062 C CA . ALA A 1 136 ? -14.370 -4.120 -1.909 1.00 94.94 136 ALA A CA 1
ATOM 1063 C C . ALA A 1 136 ? -13.392 -4.706 -2.947 1.00 94.94 136 ALA A C 1
ATOM 1065 O O . ALA A 1 136 ? -13.584 -5.832 -3.411 1.00 94.94 136 ALA A O 1
ATOM 1066 N N . ARG A 1 137 ? -12.351 -3.973 -3.360 1.00 96.38 137 ARG A N 1
ATOM 1067 C CA . ARG A 1 137 ? -11.236 -4.519 -4.144 1.00 96.38 137 ARG A CA 1
ATOM 1068 C C . ARG A 1 137 ? -10.250 -5.268 -3.249 1.00 96.38 137 ARG A C 1
ATOM 1070 O O . ARG A 1 137 ? -9.867 -6.371 -3.625 1.00 96.38 137 ARG A O 1
ATOM 1077 N N . VAL A 1 138 ? -9.877 -4.708 -2.095 1.00 96.75 138 VAL A N 1
ATOM 1078 C CA . VAL A 1 138 ? -8.934 -5.356 -1.166 1.00 96.75 138 VAL A CA 1
ATOM 1079 C C . VAL A 1 138 ? -9.543 -6.620 -0.551 1.00 96.75 138 VAL A C 1
ATOM 1081 O O . VAL A 1 138 ? -8.900 -7.665 -0.597 1.00 96.75 138 VAL A O 1
ATOM 1084 N N . CYS A 1 139 ? -10.806 -6.586 -0.101 1.00 95.44 139 CYS A N 1
ATOM 1085 C CA . CYS A 1 139 ? -11.480 -7.780 0.433 1.00 95.44 139 CYS A CA 1
ATOM 1086 C C . CYS A 1 139 ? -11.427 -8.959 -0.554 1.00 95.44 139 CYS A C 1
ATOM 1088 O O . CYS A 1 139 ? -10.988 -10.041 -0.189 1.00 95.44 139 CYS A O 1
ATOM 1090 N N . ARG A 1 140 ? -11.758 -8.740 -1.837 1.00 96.12 140 ARG A N 1
ATOM 1091 C CA . ARG A 1 140 ? -11.774 -9.814 -2.850 1.00 96.12 140 ARG A CA 1
ATOM 1092 C C . ARG A 1 140 ? -10.409 -10.449 -3.123 1.00 96.12 140 ARG A C 1
ATOM 1094 O O . ARG A 1 140 ? -10.367 -11.630 -3.456 1.00 96.12 140 ARG A O 1
ATOM 1101 N N . VAL A 1 141 ? -9.303 -9.704 -3.015 1.00 95.62 141 VAL A N 1
ATOM 1102 C CA . VAL A 1 141 ? -7.963 -10.307 -3.161 1.00 95.62 141 VAL A CA 1
ATOM 1103 C C . VAL A 1 141 ? -7.516 -11.012 -1.881 1.00 95.62 141 VAL A C 1
ATOM 1105 O O . VAL A 1 141 ? -6.911 -12.073 -1.972 1.00 95.62 141 VAL A O 1
ATOM 1108 N N . MET A 1 142 ? -7.891 -10.504 -0.702 1.00 94.94 142 MET A N 1
ATOM 1109 C CA . MET A 1 142 ? -7.640 -11.173 0.582 1.00 94.94 142 MET A CA 1
ATOM 1110 C C . MET A 1 142 ? -8.444 -12.475 0.730 1.00 94.94 142 MET A C 1
ATOM 1112 O O . MET A 1 142 ? -7.916 -13.472 1.220 1.00 94.94 142 MET A O 1
ATOM 1116 N N . GLU A 1 143 ? -9.691 -12.501 0.252 1.00 93.00 143 GLU A N 1
ATOM 1117 C CA . GLU A 1 143 ? -10.519 -13.707 0.114 1.00 93.00 143 GLU A CA 1
ATOM 1118 C C . GLU A 1 143 ? -9.870 -14.715 -0.846 1.00 93.00 143 GLU A C 1
ATOM 1120 O O . GLU A 1 143 ? -9.699 -15.881 -0.494 1.00 93.00 143 GLU A O 1
ATOM 1125 N N . ALA A 1 144 ? -9.454 -14.271 -2.039 1.00 89.75 144 ALA A N 1
ATOM 1126 C CA . ALA A 1 144 ? -8.827 -15.133 -3.044 1.00 89.75 144 ALA A CA 1
ATOM 1127 C C . ALA A 1 144 ? -7.452 -15.683 -2.613 1.00 89.75 144 ALA A C 1
ATOM 1129 O O . ALA A 1 144 ? -7.088 -16.789 -3.010 1.00 89.75 144 ALA A O 1
ATOM 1130 N N . ALA A 1 145 ? -6.709 -14.941 -1.788 1.00 87.00 145 ALA A N 1
ATOM 1131 C CA . ALA A 1 145 ? -5.453 -15.380 -1.180 1.00 87.00 145 ALA A CA 1
ATOM 1132 C C . ALA A 1 145 ? -5.650 -16.317 0.031 1.00 87.00 145 ALA A C 1
ATOM 1134 O O . ALA A 1 145 ? -4.671 -16.845 0.554 1.00 87.00 145 ALA A O 1
ATOM 1135 N N . GLY A 1 146 ? -6.887 -16.508 0.512 1.00 84.06 146 GLY A N 1
ATOM 1136 C CA . GLY A 1 146 ? -7.174 -17.237 1.754 1.00 84.06 146 GLY A CA 1
ATOM 1137 C C . GLY A 1 146 ? -6.743 -16.501 3.031 1.00 84.06 146 GLY A C 1
ATOM 1138 O O . GLY A 1 146 ? -6.764 -17.087 4.108 1.00 84.06 146 GLY A O 1
ATOM 1139 N N . ALA A 1 147 ? -6.364 -15.224 2.922 1.00 74.31 147 ALA A N 1
ATOM 1140 C CA . ALA A 1 147 ? -5.819 -14.410 4.007 1.00 74.31 147 ALA A CA 1
ATOM 1141 C C . ALA A 1 147 ? -6.897 -13.761 4.898 1.00 74.31 147 ALA A C 1
ATOM 1143 O O . ALA A 1 147 ? -6.599 -13.300 5.999 1.00 74.31 147 ALA A O 1
ATOM 1144 N N . MET A 1 148 ? -8.162 -13.748 4.463 1.00 63.03 148 MET A N 1
ATOM 1145 C CA . MET A 1 148 ? -9.311 -13.455 5.331 1.00 63.03 148 MET A CA 1
ATOM 1146 C C . MET A 1 148 ? -9.696 -14.687 6.170 1.00 63.03 148 MET A C 1
ATOM 1148 O O . MET A 1 148 ? -10.762 -15.279 5.996 1.00 63.03 148 MET A O 1
ATOM 1152 N N . GLU A 1 149 ? -8.822 -15.075 7.103 1.00 56.00 149 GLU A N 1
ATOM 1153 C CA . GLU A 1 149 ? -9.171 -16.065 8.126 1.00 56.00 149 GLU A CA 1
ATOM 1154 C C . GLU A 1 149 ? -10.288 -15.511 9.032 1.00 56.00 149 GLU A C 1
ATOM 1156 O O . GLU A 1 149 ? -10.304 -14.330 9.394 1.00 56.00 149 GLU A O 1
ATOM 1161 N N . THR A 1 150 ? -11.277 -16.346 9.364 1.00 48.16 150 THR A N 1
ATOM 1162 C CA . THR A 1 150 ? -12.535 -15.893 9.974 1.00 48.16 150 THR A CA 1
ATOM 1163 C C . THR A 1 150 ? -12.337 -15.411 11.410 1.00 48.16 150 THR A C 1
ATOM 1165 O O . THR A 1 150 ? -12.444 -16.190 12.361 1.00 48.16 150 THR A O 1
ATOM 1168 N N . ARG A 1 151 ? -12.097 -14.105 11.571 1.00 46.19 151 ARG A N 1
ATOM 1169 C CA . ARG A 1 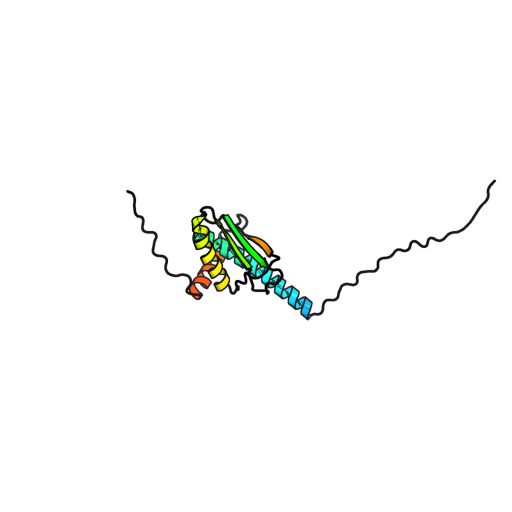151 ? -12.014 -13.433 12.872 1.00 46.19 151 ARG A CA 1
ATOM 1170 C C . ARG A 1 151 ? -13.285 -13.736 13.686 1.00 46.19 151 ARG A C 1
ATOM 1172 O O . ARG A 1 151 ? -14.377 -13.385 13.232 1.00 46.19 151 ARG A O 1
ATOM 1179 N N . PRO A 1 152 ? -13.190 -14.374 14.870 1.00 37.50 152 PRO A N 1
ATOM 1180 C CA . PRO A 1 152 ? -14.367 -14.627 15.691 1.00 37.50 152 PRO A CA 1
ATOM 1181 C C . PRO A 1 152 ? -15.010 -13.290 16.093 1.00 37.50 152 PRO A C 1
ATOM 1183 O O . PRO A 1 152 ? -14.292 -12.301 16.286 1.00 37.50 152 PRO A O 1
ATOM 1186 N N . PRO A 1 153 ? -16.348 -13.226 16.218 1.00 35.47 153 PRO A N 1
ATOM 1187 C CA . PRO A 1 153 ? -17.031 -11.984 16.551 1.00 35.47 153 PRO A CA 1
ATOM 1188 C C . PRO A 1 153 ? -16.522 -11.442 17.889 1.00 35.47 153 PRO A C 1
ATOM 1190 O O . PRO A 1 153 ? -16.316 -12.206 18.832 1.00 35.47 153 PRO A O 1
ATOM 1193 N N . LEU A 1 154 ? -16.360 -10.118 17.980 1.00 44.03 154 LEU A N 1
ATOM 1194 C CA . LEU A 1 154 ? -16.008 -9.428 19.223 1.00 44.03 154 LEU A CA 1
ATOM 1195 C C . LEU A 1 154 ? -17.109 -9.656 20.268 1.00 44.03 154 LEU A C 1
ATOM 1197 O O . LEU A 1 154 ? -18.099 -8.926 20.331 1.00 44.03 154 LEU A O 1
ATOM 1201 N N . THR A 1 155 ? -16.950 -10.700 21.081 1.00 44.97 155 THR A N 1
ATOM 1202 C CA . THR A 1 155 ? -17.899 -11.060 22.131 1.00 44.97 155 THR A CA 1
ATOM 1203 C C . THR A 1 155 ? -17.948 -9.949 23.169 1.00 44.97 155 THR A C 1
ATOM 1205 O O . THR A 1 155 ? -16.952 -9.680 23.838 1.00 44.97 155 THR A O 1
ATOM 1208 N N . ALA A 1 156 ? -19.113 -9.318 23.319 1.00 49.44 156 ALA A N 1
ATOM 1209 C CA . ALA A 1 156 ? -19.338 -8.234 24.269 1.00 49.44 156 ALA A CA 1
ATOM 1210 C C . ALA A 1 156 ? -19.321 -8.745 25.724 1.00 49.44 156 ALA A C 1
ATOM 1212 O O . ALA A 1 156 ? -20.356 -8.970 26.352 1.00 49.44 156 ALA A O 1
ATOM 1213 N N . SER A 1 157 ? -18.122 -8.951 26.260 1.00 41.59 157 SER A N 1
ATOM 1214 C CA . SER A 1 157 ? -17.845 -9.251 27.662 1.00 41.59 157 SER A CA 1
ATOM 1215 C C . SER A 1 157 ? -16.377 -8.935 27.975 1.00 41.59 157 SER A C 1
ATOM 1217 O O . SER A 1 157 ? -15.516 -9.137 27.131 1.00 41.59 157 SER A O 1
ATOM 1219 N N . GLN A 1 158 ? -16.032 -8.427 29.156 1.00 37.09 158 GLN A N 1
ATOM 1220 C CA . GLN A 1 158 ? -16.841 -8.327 30.377 1.00 37.09 158 GLN A CA 1
ATOM 1221 C C . GLN A 1 158 ? -16.982 -6.873 30.854 1.00 37.09 158 GLN A C 1
ATOM 1223 O O . GLN A 1 158 ? -16.063 -6.071 30.720 1.00 37.09 158 GLN A O 1
ATOM 1228 N N . ARG A 1 159 ? -18.127 -6.556 31.473 1.00 42.53 159 ARG A N 1
ATOM 1229 C CA . ARG A 1 159 ? -18.157 -5.563 32.555 1.00 42.53 159 ARG A CA 1
ATOM 1230 C C . ARG A 1 159 ? -17.916 -6.331 33.854 1.00 42.53 159 ARG A C 1
ATOM 1232 O O . ARG A 1 159 ? -18.603 -7.327 34.076 1.00 42.53 159 ARG A O 1
ATOM 1239 N N . GLY A 1 160 ? -16.982 -5.859 34.668 1.00 39.25 160 GLY A N 1
ATOM 1240 C CA . GLY A 1 160 ? -16.676 -6.332 36.018 1.00 39.25 160 GLY A CA 1
ATOM 1241 C C . GLY A 1 160 ? -16.158 -5.156 36.824 1.00 39.25 160 GLY A C 1
ATOM 1242 O O . GLY A 1 160 ? -15.294 -4.449 36.263 1.00 39.25 160 GLY A O 1
#

pLDDT: mean 81.74, std 20.85, range [35.31, 98.25]

Foldseek 3Di:
DDDDDDDDDDPPDDDDPDPPPPPDPPVVVVQVVLLVVLVVVVVLLLQLLQLQLCVVPPQFFPKWKWKDAPPADSQETQAIFTDTPDPVCRVVSRVVSQVLSVLVVHDHDNDDDHMDMDIGHNDPPDDPVNSVVSNVVSVVSCVVVVVPDPDPPPPPDDDD

Organism: NCBI:txid321339